Protein AF-A0A8H7KYQ5-F1 (afdb_monomer_lite)

Sequence (102 aa):
MLYLTSDNFAVFIPFGVIGFYRYLWYLIRVTAFFTYRPVPLPENPTYVASEDVTIIVPTIDAGEEFKEAAHSWLVGKPKEIIIITEEKMLGPLQDLANQVDP

Structure (mmCIF, N/CA/C/O backbone):
data_AF-A0A8H7KYQ5-F1
#
_entry.id   AF-A0A8H7KYQ5-F1
#
loop_
_atom_site.group_PDB
_atom_site.id
_atom_site.type_symbol
_atom_site.label_atom_id
_atom_site.label_alt_id
_atom_site.label_comp_id
_atom_site.label_asym_id
_atom_site.label_entity_id
_atom_site.label_seq_id
_atom_site.pdbx_PDB_ins_code
_atom_site.Cartn_x
_atom_site.Cartn_y
_atom_site.Cartn_z
_atom_site.occupancy
_atom_site.B_iso_or_equiv
_atom_site.auth_seq_id
_atom_site.auth_comp_id
_atom_site.auth_asym_id
_atom_site.auth_atom_id
_atom_site.pdbx_PDB_model_num
ATOM 1 N N . MET A 1 1 ? 59.983 3.614 -28.614 1.00 43.34 1 MET A N 1
ATOM 2 C CA . MET A 1 1 ? 59.121 2.498 -29.060 1.00 43.34 1 MET A CA 1
ATOM 3 C C . MET A 1 1 ? 58.735 1.719 -27.806 1.00 43.34 1 MET A C 1
ATOM 5 O O . MET A 1 1 ? 59.513 0.910 -27.342 1.00 43.34 1 MET A O 1
ATOM 9 N N . LEU A 1 2 ? 57.726 2.167 -27.061 1.00 33.50 2 LEU A N 1
ATOM 10 C CA . LEU A 1 2 ? 56.352 1.673 -27.194 1.00 33.50 2 LEU A CA 1
ATOM 11 C C . LEU A 1 2 ? 55.352 2.831 -27.291 1.00 33.50 2 LEU A C 1
ATOM 13 O O . LEU A 1 2 ? 55.155 3.606 -26.363 1.00 33.50 2 LEU A O 1
ATOM 17 N N . TYR A 1 3 ? 54.748 2.922 -28.467 1.00 43.28 3 TYR A N 1
ATOM 18 C CA . TYR A 1 3 ? 53.734 3.882 -28.884 1.00 43.28 3 TYR A CA 1
ATOM 19 C C . TYR A 1 3 ? 52.361 3.398 -28.375 1.00 43.28 3 TYR A C 1
ATOM 21 O O . TYR A 1 3 ? 51.517 2.994 -29.164 1.00 43.28 3 TYR A O 1
ATOM 29 N N . LEU A 1 4 ? 52.170 3.307 -27.052 1.00 50.06 4 LEU A N 1
ATOM 30 C CA . LEU A 1 4 ? 50.935 2.759 -26.453 1.00 50.06 4 LEU A CA 1
ATOM 31 C C . LEU A 1 4 ? 49.980 3.812 -25.879 1.00 50.06 4 LEU A C 1
ATOM 33 O O . LEU A 1 4 ? 48.956 3.456 -25.307 1.00 50.06 4 LEU A O 1
ATOM 37 N N . THR A 1 5 ? 50.251 5.092 -26.115 1.00 50.44 5 THR A N 1
ATOM 38 C CA . THR A 1 5 ? 49.304 6.167 -25.804 1.00 50.44 5 THR A CA 1
ATOM 39 C C . THR A 1 5 ? 49.245 7.130 -26.981 1.00 50.44 5 THR A C 1
ATOM 41 O O . THR A 1 5 ? 49.629 8.287 -26.883 1.00 50.44 5 THR A O 1
ATOM 44 N N . SER A 1 6 ? 48.830 6.642 -28.156 1.00 48.44 6 SER A N 1
ATOM 45 C CA . SER A 1 6 ? 48.220 7.575 -29.102 1.00 48.44 6 SER A CA 1
ATOM 46 C C . SER A 1 6 ? 46.884 7.980 -28.492 1.00 48.44 6 SER A C 1
ATOM 48 O O . SER A 1 6 ? 46.077 7.092 -28.201 1.00 48.44 6 SER A O 1
ATOM 50 N N . ASP A 1 7 ? 46.639 9.276 -28.345 1.00 49.06 7 ASP A N 1
ATOM 51 C CA . ASP A 1 7 ? 45.372 9.878 -27.904 1.00 49.06 7 ASP A CA 1
ATOM 52 C C . ASP A 1 7 ? 44.222 9.663 -28.923 1.00 49.06 7 ASP A C 1
ATOM 54 O O . ASP A 1 7 ? 43.368 10.516 -29.136 1.00 49.06 7 ASP A O 1
ATOM 58 N N . ASN A 1 8 ? 44.189 8.500 -29.581 1.00 51.44 8 ASN A N 1
ATOM 59 C CA . ASN A 1 8 ? 43.171 8.065 -30.535 1.00 51.44 8 ASN A CA 1
ATOM 60 C C . ASN A 1 8 ? 41.934 7.462 -29.862 1.00 51.44 8 ASN A C 1
ATOM 62 O O . ASN A 1 8 ? 41.009 7.038 -30.552 1.00 51.44 8 ASN A O 1
ATOM 66 N N . PHE A 1 9 ? 41.869 7.425 -28.531 1.00 49.97 9 PHE A N 1
ATOM 67 C CA . PHE A 1 9 ? 40.595 7.189 -27.868 1.00 49.97 9 PHE A CA 1
ATOM 68 C C . PHE A 1 9 ? 39.914 8.529 -27.621 1.00 49.97 9 PHE A C 1
ATOM 70 O O . PHE A 1 9 ? 39.918 9.062 -26.516 1.00 49.97 9 PHE A O 1
ATOM 77 N N . ALA A 1 10 ? 39.220 9.011 -28.655 1.00 50.75 10 ALA A N 1
ATOM 78 C CA . ALA A 1 10 ? 38.157 10.010 -28.544 1.00 50.75 10 ALA A CA 1
ATOM 79 C C . ALA A 1 10 ? 36.933 9.451 -27.783 1.00 50.75 10 ALA A C 1
ATOM 81 O O . ALA A 1 10 ? 35.782 9.724 -28.118 1.00 50.75 10 ALA A O 1
ATOM 82 N N . VAL A 1 11 ? 37.155 8.635 -26.752 1.00 55.28 11 VAL A N 1
ATOM 83 C CA . VAL A 1 11 ? 36.106 8.197 -25.841 1.00 55.28 11 VAL A CA 1
ATOM 84 C C . VAL A 1 11 ? 35.999 9.268 -24.771 1.00 55.28 11 VAL A C 1
ATOM 86 O O . VAL A 1 11 ? 36.415 9.120 -23.627 1.00 55.28 11 VAL A O 1
ATOM 89 N N . PHE A 1 12 ? 35.413 10.388 -25.184 1.00 51.66 12 PHE A N 1
ATOM 90 C CA . PHE A 1 12 ? 34.717 11.278 -24.277 1.00 51.66 12 PHE A CA 1
ATOM 91 C C . PHE A 1 12 ? 33.701 10.384 -23.544 1.00 51.66 12 PHE A C 1
ATOM 93 O O . PHE A 1 12 ? 32.740 9.893 -24.136 1.00 51.66 12 PHE A O 1
ATOM 100 N N . ILE A 1 13 ? 33.962 10.078 -22.271 1.00 55.56 13 ILE A N 1
ATOM 101 C CA . ILE A 1 13 ? 33.241 9.065 -21.482 1.00 55.56 13 ILE A CA 1
ATOM 102 C C . ILE A 1 13 ? 31.709 9.297 -21.374 1.00 55.56 13 ILE A C 1
ATOM 104 O O . ILE A 1 13 ? 30.999 8.316 -21.143 1.00 55.56 13 ILE A O 1
ATOM 108 N N . PRO A 1 14 ? 31.123 10.486 -21.657 1.00 53.44 14 PRO A N 1
ATOM 109 C CA . PRO A 1 14 ? 29.671 10.579 -21.828 1.00 53.44 14 PRO A CA 1
ATOM 110 C C . PRO A 1 14 ? 29.122 10.124 -23.199 1.00 53.44 14 PRO A C 1
ATOM 112 O O . PRO A 1 14 ? 27.925 9.852 -23.268 1.00 53.44 14 PRO A O 1
ATOM 115 N N . PHE A 1 15 ? 29.943 9.970 -24.250 1.00 56.09 15 PHE A N 1
ATOM 116 C CA . PHE A 1 15 ? 29.515 9.593 -25.617 1.00 56.09 15 PHE A CA 1
ATOM 117 C C . PHE A 1 15 ? 30.162 8.311 -26.186 1.00 56.09 15 PHE A C 1
ATOM 119 O O . PHE A 1 15 ? 29.862 7.927 -27.313 1.00 56.09 15 PHE A O 1
ATOM 126 N N . GLY A 1 16 ? 31.023 7.616 -25.433 1.00 73.06 16 GLY A N 1
ATOM 127 C CA . GLY A 1 16 ? 31.537 6.291 -25.823 1.00 73.06 16 GLY A CA 1
ATOM 128 C C . GLY A 1 16 ? 30.552 5.139 -25.584 1.00 73.06 16 GLY A C 1
ATOM 129 O O . GLY A 1 16 ? 29.408 5.355 -25.194 1.00 73.06 16 GLY A O 1
ATOM 130 N N . VAL A 1 17 ? 31.019 3.892 -25.730 1.00 80.25 17 VAL A N 1
ATOM 131 C CA . VAL A 1 17 ? 30.211 2.663 -25.531 1.00 80.25 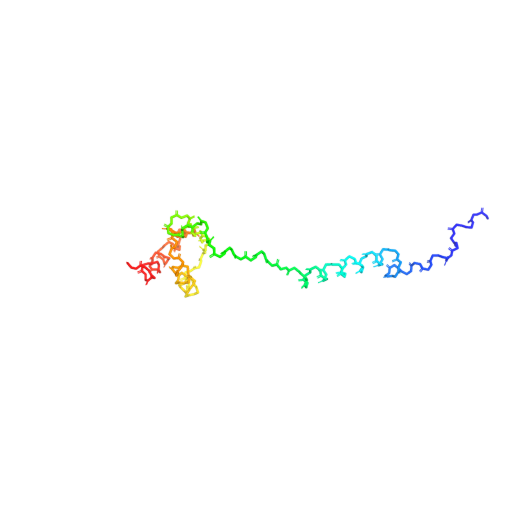17 VAL A CA 1
ATOM 132 C C . VAL A 1 17 ? 29.501 2.641 -24.169 1.00 80.25 17 VAL A C 1
ATOM 134 O O . VAL A 1 17 ? 28.328 2.288 -24.093 1.00 80.25 17 VAL A O 1
ATOM 137 N N . ILE A 1 18 ? 30.178 3.081 -23.103 1.00 83.19 18 ILE A N 1
ATOM 138 C CA . ILE A 1 18 ? 29.612 3.155 -21.744 1.00 83.19 18 ILE A CA 1
ATOM 139 C C . ILE A 1 18 ? 28.494 4.208 -21.667 1.00 83.19 18 ILE A C 1
ATOM 141 O O . ILE A 1 18 ? 27.434 3.954 -21.093 1.00 83.19 18 ILE A O 1
ATOM 145 N N . GLY A 1 19 ? 28.713 5.382 -22.268 1.00 82.12 19 GLY A N 1
ATOM 146 C CA . GLY A 1 19 ? 27.723 6.454 -22.344 1.00 82.12 19 GLY A CA 1
ATOM 147 C C . GLY A 1 19 ? 26.490 6.031 -23.139 1.00 82.12 19 GLY A C 1
ATOM 148 O O . GLY A 1 19 ? 25.371 6.156 -22.642 1.00 82.12 19 GLY A O 1
ATOM 149 N N . PHE A 1 20 ? 26.700 5.443 -24.320 1.00 86.69 20 PHE A N 1
ATOM 150 C CA . PHE A 1 20 ? 25.637 4.879 -25.149 1.00 86.69 20 PHE A CA 1
ATOM 151 C C . PHE A 1 20 ? 24.845 3.807 -24.401 1.00 86.69 20 PHE A C 1
ATOM 153 O O . PHE A 1 20 ? 23.626 3.906 -24.337 1.00 86.69 20 PHE A O 1
ATOM 160 N N . TYR A 1 21 ? 25.513 2.834 -23.770 1.00 88.12 21 TYR A N 1
ATOM 161 C CA . TYR A 1 21 ? 24.845 1.791 -22.990 1.00 88.12 21 TYR A CA 1
ATOM 162 C C . TYR A 1 21 ? 23.990 2.384 -21.861 1.00 88.12 21 TYR A C 1
ATOM 164 O O . TYR A 1 21 ? 22.834 1.998 -21.694 1.00 88.12 21 TYR A O 1
ATOM 172 N N . ARG A 1 22 ? 24.510 3.382 -21.130 1.00 89.19 22 ARG A N 1
ATOM 173 C CA . ARG A 1 22 ? 23.764 4.085 -20.074 1.00 89.19 22 ARG A CA 1
ATOM 174 C C . ARG A 1 22 ? 22.511 4.772 -20.616 1.00 89.19 22 ARG A C 1
ATOM 176 O O . ARG A 1 22 ? 21.440 4.611 -20.033 1.00 89.19 22 ARG A O 1
ATOM 1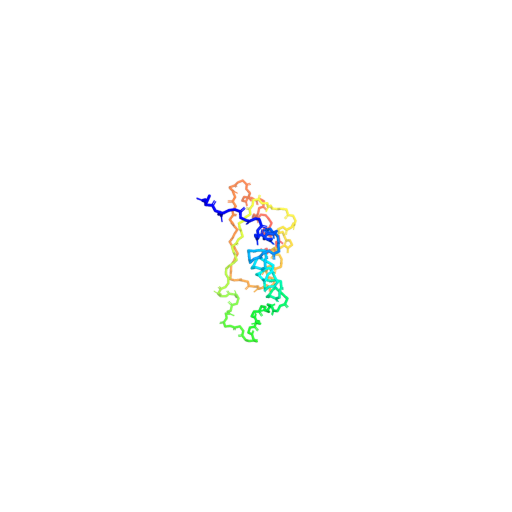83 N N . TYR A 1 23 ? 22.636 5.539 -21.700 1.00 88.56 23 TYR A N 1
ATOM 184 C CA . TYR A 1 23 ? 21.504 6.264 -22.283 1.00 88.56 23 TYR A CA 1
ATOM 185 C C . TYR A 1 23 ? 20.503 5.327 -22.963 1.00 88.56 23 T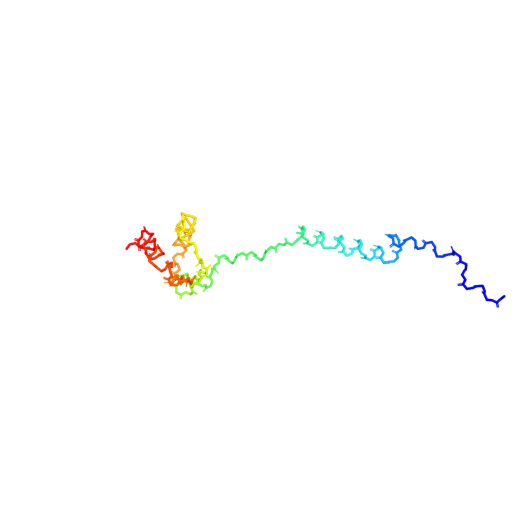YR A C 1
ATOM 187 O O . TYR A 1 23 ? 19.304 5.524 -22.804 1.00 88.56 23 TYR A O 1
ATOM 195 N N . LEU A 1 24 ? 20.964 4.270 -23.634 1.00 93.81 24 LEU A N 1
ATOM 196 C CA . LEU A 1 24 ? 20.114 3.214 -24.182 1.00 93.81 24 LEU A CA 1
ATOM 197 C C . LEU A 1 24 ? 19.287 2.553 -23.076 1.00 93.81 24 LEU A C 1
ATOM 199 O O . LEU A 1 24 ? 18.070 2.439 -23.195 1.00 93.81 24 LEU A O 1
ATOM 203 N N . TRP A 1 25 ? 19.930 2.164 -21.972 1.00 94.94 25 TRP A N 1
ATOM 204 C CA . TRP A 1 25 ? 19.241 1.531 -20.850 1.00 94.94 25 TRP A CA 1
ATOM 205 C C . TRP A 1 25 ? 18.265 2.483 -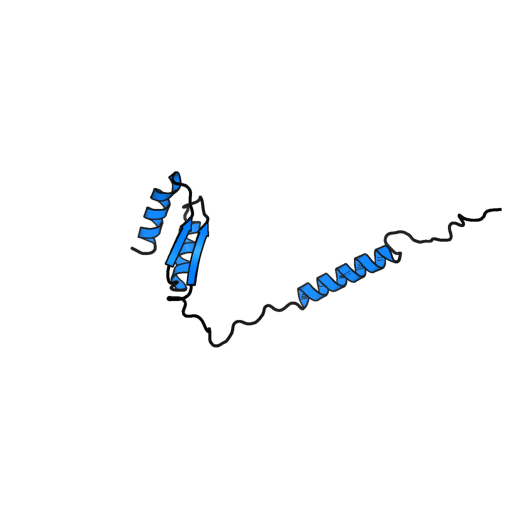20.155 1.00 94.94 25 TRP A C 1
ATOM 207 O O . TRP A 1 25 ? 17.172 2.078 -19.761 1.00 94.94 25 TRP A O 1
ATOM 217 N N . TYR A 1 26 ? 18.628 3.763 -20.048 1.00 95.44 26 TYR A N 1
ATOM 218 C CA . TYR A 1 26 ? 17.729 4.809 -19.568 1.00 95.44 26 TYR A CA 1
ATOM 219 C C . TYR A 1 26 ? 16.494 4.953 -20.467 1.00 95.44 26 TYR A C 1
ATOM 221 O O . TYR A 1 26 ? 15.376 4.920 -19.959 1.00 95.44 26 TYR A O 1
ATOM 229 N N . LEU A 1 27 ? 16.675 5.030 -21.790 1.00 97.12 27 LEU A N 1
ATOM 230 C CA . LEU A 1 27 ? 15.569 5.119 -22.745 1.00 97.12 27 LEU A CA 1
ATOM 231 C C . LEU A 1 27 ? 14.653 3.895 -22.669 1.00 97.12 27 LEU A C 1
ATOM 233 O O . LEU A 1 27 ? 13.443 4.067 -22.606 1.00 97.12 27 LEU A O 1
ATOM 237 N N . ILE A 1 28 ? 15.207 2.681 -22.575 1.00 97.38 28 ILE A N 1
ATOM 238 C CA . ILE A 1 28 ? 14.413 1.453 -22.403 1.00 97.38 28 ILE A CA 1
ATOM 239 C C . ILE A 1 28 ? 13.547 1.531 -21.141 1.00 97.38 28 ILE A C 1
ATOM 241 O O . ILE A 1 28 ? 12.366 1.199 -21.197 1.00 97.38 28 ILE A O 1
ATOM 245 N N . ARG A 1 29 ? 14.094 2.001 -20.012 1.00 96.75 29 ARG A N 1
ATOM 246 C CA . ARG A 1 29 ? 13.329 2.162 -18.762 1.00 96.75 29 ARG A CA 1
ATOM 247 C C . ARG A 1 29 ? 12.227 3.208 -18.886 1.00 96.75 29 ARG A C 1
ATOM 249 O O . ARG A 1 29 ? 11.126 2.975 -18.400 1.00 96.75 29 ARG A O 1
ATOM 256 N N . VAL A 1 30 ? 12.509 4.333 -19.542 1.00 97.50 30 VAL A N 1
ATOM 257 C CA . VAL A 1 30 ? 11.512 5.382 -19.798 1.00 97.50 30 VAL A CA 1
ATOM 258 C C . VAL A 1 30 ? 10.399 4.847 -20.698 1.00 97.50 30 VAL A C 1
ATOM 260 O O . VAL A 1 30 ? 9.226 4.997 -20.373 1.00 97.50 30 VAL A O 1
ATOM 263 N N . THR A 1 31 ? 10.740 4.152 -21.785 1.00 97.50 31 THR A N 1
ATOM 264 C CA . THR A 1 31 ? 9.749 3.507 -22.651 1.00 97.50 31 THR A CA 1
ATOM 265 C C . THR A 1 31 ? 8.937 2.470 -21.883 1.00 97.50 31 THR A C 1
ATOM 267 O O . THR A 1 31 ? 7.717 2.496 -21.977 1.00 97.50 31 THR A O 1
ATOM 270 N N . ALA A 1 32 ? 9.578 1.616 -21.080 1.00 95.69 32 ALA A N 1
ATOM 271 C CA . ALA A 1 32 ? 8.892 0.630 -20.250 1.00 95.69 32 ALA A CA 1
ATOM 272 C C . ALA A 1 32 ? 7.929 1.288 -19.253 1.00 95.69 32 ALA A C 1
ATOM 274 O O . ALA A 1 32 ? 6.821 0.803 -19.085 1.00 95.69 32 ALA A O 1
ATOM 275 N N . PHE A 1 33 ? 8.303 2.414 -18.641 1.00 95.75 33 PHE A N 1
ATOM 276 C CA . PHE A 1 33 ? 7.409 3.173 -17.764 1.00 95.75 33 PHE A CA 1
ATOM 277 C C . PHE A 1 33 ? 6.150 3.657 -18.499 1.00 95.75 33 PHE A C 1
ATOM 279 O O . PHE A 1 33 ? 5.049 3.536 -17.970 1.00 95.75 33 PHE A O 1
ATOM 286 N N . PHE A 1 34 ? 6.293 4.152 -19.733 1.00 96.44 34 PHE A N 1
ATOM 287 C CA . PHE A 1 34 ? 5.152 4.614 -20.531 1.00 96.44 34 PHE A CA 1
ATOM 288 C C . PHE A 1 34 ? 4.305 3.480 -21.123 1.00 96.44 34 PHE A C 1
ATOM 290 O O . PHE A 1 34 ? 3.113 3.674 -21.361 1.00 96.44 34 PHE A O 1
ATOM 297 N N . THR A 1 35 ? 4.895 2.314 -21.390 1.00 96.00 35 THR A N 1
ATOM 298 C CA . THR A 1 35 ? 4.175 1.160 -21.949 1.00 96.00 35 THR A CA 1
ATOM 299 C C . THR A 1 35 ? 3.629 0.215 -20.885 1.00 96.00 35 THR A C 1
ATOM 301 O O . THR A 1 35 ? 2.736 -0.575 -21.195 1.00 96.00 35 THR A O 1
ATOM 304 N N . TYR A 1 36 ? 4.123 0.288 -19.646 1.00 94.19 36 TYR A N 1
ATOM 305 C CA . TYR A 1 36 ? 3.667 -0.558 -18.551 1.00 94.19 36 TYR A CA 1
ATOM 306 C C . TYR A 1 36 ? 2.184 -0.314 -18.271 1.00 94.19 36 TYR A C 1
ATOM 308 O O . TYR A 1 36 ? 1.747 0.798 -17.968 1.00 94.19 36 TYR A O 1
ATOM 316 N N . ARG A 1 37 ? 1.399 -1.386 -18.362 1.00 92.69 37 ARG A N 1
ATOM 317 C CA . ARG A 1 37 ? -0.005 -1.413 -17.965 1.00 92.69 37 ARG A CA 1
ATOM 318 C C . ARG A 1 37 ? -0.135 -2.362 -16.778 1.00 92.69 37 ARG A C 1
ATOM 320 O O . ARG A 1 37 ? 0.329 -3.498 -16.886 1.00 92.69 37 ARG A O 1
ATOM 327 N N . PRO A 1 38 ? -0.749 -1.928 -15.664 1.00 91.00 38 PRO A N 1
ATOM 328 C CA . PRO A 1 38 ? -1.136 -2.844 -14.603 1.00 91.00 38 PRO A CA 1
ATOM 329 C C . PRO A 1 38 ? -2.005 -3.968 -15.168 1.00 91.00 38 PRO A C 1
ATOM 331 O O . PRO A 1 38 ? -2.762 -3.755 -16.119 1.00 91.00 38 PRO A O 1
ATOM 334 N N . VAL A 1 39 ? -1.904 -5.154 -14.573 1.00 88.75 39 VAL A N 1
ATOM 335 C CA . VAL A 1 39 ? -2.820 -6.253 -14.887 1.00 88.75 39 VAL A CA 1
ATOM 336 C C . VAL A 1 39 ? -4.244 -5.771 -14.583 1.00 88.75 39 VAL A C 1
ATOM 338 O O . VAL A 1 39 ? -4.472 -5.267 -13.479 1.00 88.75 39 VAL A O 1
ATOM 341 N N . PRO A 1 40 ? -5.186 -5.856 -15.542 1.00 88.12 40 PRO A N 1
ATOM 342 C CA .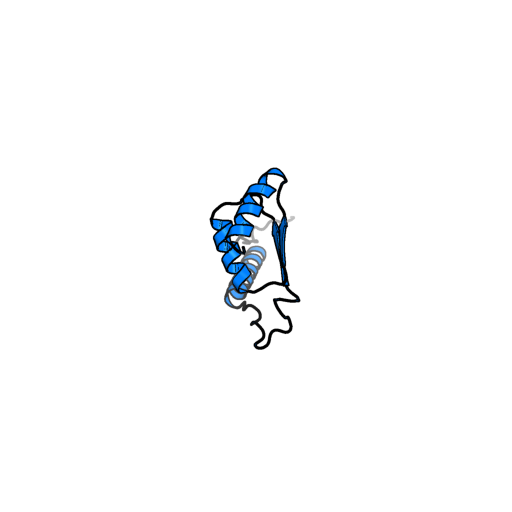 PRO A 1 40 ? -6.556 -5.435 -15.296 1.00 88.12 40 PRO A CA 1
ATOM 343 C C . PRO A 1 40 ? -7.171 -6.303 -14.200 1.00 88.12 40 PRO A C 1
ATOM 345 O O . PRO A 1 40 ? -6.866 -7.493 -14.088 1.00 88.12 40 PRO A O 1
ATOM 348 N N . LEU A 1 41 ? -8.047 -5.703 -13.397 1.00 85.56 41 LEU A N 1
ATOM 349 C CA . LEU A 1 41 ? -8.813 -6.462 -12.419 1.00 85.56 41 LEU A CA 1
ATOM 350 C C . LEU A 1 41 ? -9.712 -7.468 -13.156 1.00 85.56 41 LEU A C 1
ATOM 352 O O . LEU A 1 41 ? -10.275 -7.123 -14.200 1.00 85.56 41 LEU A O 1
ATOM 356 N N . PRO A 1 42 ? -9.843 -8.705 -12.649 1.00 87.81 42 PRO A N 1
ATOM 357 C CA . PRO A 1 42 ? -10.758 -9.672 -13.233 1.00 87.81 42 PRO A CA 1
ATOM 358 C C . PRO A 1 42 ? -12.198 -9.157 -13.124 1.00 87.81 42 PRO A C 1
ATOM 360 O O . PRO A 1 42 ? -12.580 -8.604 -12.096 1.00 87.81 42 PRO A O 1
ATOM 363 N N . GLU A 1 43 ? -13.005 -9.367 -14.169 1.00 87.69 43 GLU A N 1
ATOM 364 C CA . GLU A 1 43 ? -14.425 -8.972 -14.169 1.00 87.69 43 GLU A CA 1
ATOM 365 C C . GLU A 1 43 ? -15.211 -9.667 -13.052 1.00 87.69 43 GLU A C 1
ATOM 367 O O . GLU A 1 43 ? -16.110 -9.079 -12.458 1.00 87.69 43 GLU A O 1
ATOM 372 N N . ASN A 1 44 ? -14.834 -10.911 -12.748 1.00 88.94 44 ASN A N 1
ATOM 373 C CA . ASN A 1 44 ? -15.404 -11.700 -11.668 1.00 88.94 44 ASN A CA 1
ATOM 374 C C . ASN A 1 44 ? -14.304 -11.978 -10.633 1.00 88.94 44 ASN A C 1
ATOM 376 O O . ASN A 1 44 ? -13.394 -12.761 -10.926 1.00 88.94 44 ASN A O 1
ATOM 380 N N . PRO A 1 45 ? -14.337 -11.338 -9.452 1.00 86.50 45 PRO A N 1
ATOM 381 C CA . PRO A 1 45 ? -13.375 -11.617 -8.397 1.00 86.50 45 PRO A CA 1
ATOM 382 C C . PRO A 1 45 ? -13.569 -13.043 -7.873 1.00 86.50 45 PRO A C 1
ATOM 384 O O . PRO A 1 45 ? -14.691 -13.496 -7.662 1.00 86.50 45 PRO A O 1
ATOM 387 N N . THR A 1 46 ? -12.464 -13.753 -7.651 1.00 89.56 46 THR A N 1
ATOM 388 C CA . THR A 1 46 ? -12.487 -15.111 -7.080 1.00 89.56 46 THR A CA 1
ATOM 389 C C . THR A 1 46 ? -12.646 -15.103 -5.559 1.00 89.56 46 THR A C 1
ATOM 391 O O . THR A 1 46 ? -12.981 -16.130 -4.982 1.00 89.56 46 THR A O 1
ATOM 394 N N . TYR A 1 47 ? -12.373 -13.967 -4.914 1.00 90.69 47 TYR A N 1
ATOM 395 C CA . TYR A 1 47 ? -12.423 -13.823 -3.462 1.00 90.69 47 TYR A CA 1
ATOM 396 C C . TYR A 1 47 ? -13.728 -13.158 -3.016 1.00 90.69 47 TYR A C 1
ATOM 398 O O . TYR A 1 47 ? -14.292 -12.320 -3.728 1.00 90.69 47 TYR A O 1
ATOM 406 N N . VAL A 1 48 ? -14.168 -13.487 -1.806 1.00 92.00 48 VAL A N 1
ATOM 407 C CA . VAL A 1 48 ? -15.300 -12.859 -1.123 1.00 92.00 48 VAL A CA 1
ATOM 408 C C . VAL A 1 48 ? -14.745 -11.944 -0.036 1.00 92.00 48 VAL A C 1
ATOM 410 O O . VAL A 1 48 ? -14.152 -12.405 0.933 1.00 92.00 48 VAL A O 1
ATOM 413 N N . ALA A 1 49 ? -14.918 -10.628 -0.180 1.00 89.88 49 ALA A N 1
ATOM 414 C CA . ALA A 1 49 ? -14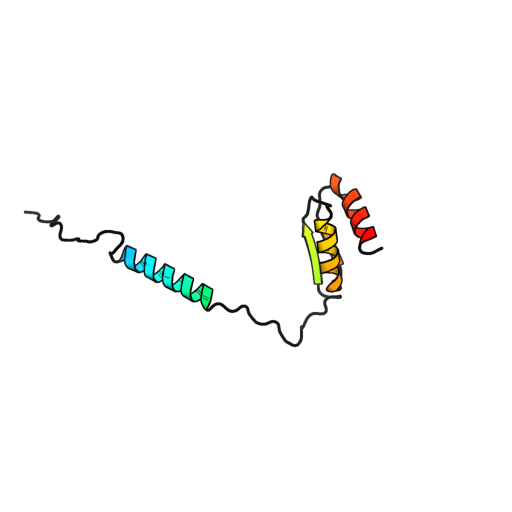.281 -9.650 0.711 1.00 89.88 49 ALA A CA 1
ATOM 415 C C . ALA A 1 49 ? -14.593 -9.873 2.205 1.00 89.88 49 ALA A C 1
ATOM 417 O O . ALA A 1 49 ? -13.696 -9.787 3.041 1.00 89.88 49 ALA A O 1
ATOM 418 N N . SER A 1 50 ? -15.830 -10.252 2.527 1.00 92.31 50 SER A N 1
ATOM 419 C CA . SER A 1 50 ? -16.279 -10.517 3.898 1.00 92.31 50 SER A CA 1
ATOM 420 C C . SER A 1 50 ? -15.740 -11.815 4.507 1.00 92.31 50 SER A C 1
ATOM 422 O O . SER A 1 50 ? -15.921 -12.041 5.700 1.00 92.31 50 SER A O 1
ATOM 424 N N . GLU A 1 51 ? -15.105 -12.680 3.714 1.00 94.12 51 GLU A N 1
ATOM 425 C CA . GLU A 1 51 ? -14.616 -13.997 4.150 1.00 94.12 51 GLU A CA 1
ATOM 426 C C . GLU A 1 51 ? -13.095 -14.142 3.996 1.00 94.12 51 GLU A C 1
ATOM 428 O O . GLU A 1 51 ? -12.448 -14.790 4.823 1.00 94.12 51 GLU A O 1
ATOM 433 N N . ASP A 1 52 ? -12.519 -13.493 2.982 1.00 95.06 52 ASP A N 1
ATOM 434 C CA . ASP A 1 52 ? -11.136 -13.710 2.550 1.00 95.06 52 ASP A CA 1
ATOM 435 C C . ASP A 1 52 ? -10.202 -12.522 2.823 1.00 95.06 52 ASP A C 1
ATOM 437 O O . ASP A 1 52 ? -8.983 -12.663 2.707 1.00 95.06 52 ASP A O 1
ATOM 441 N N . VAL A 1 53 ? -10.735 -11.339 3.156 1.00 95.06 53 VAL A N 1
ATOM 442 C CA . VAL A 1 53 ? -9.930 -10.113 3.289 1.00 95.06 53 VAL A CA 1
ATOM 443 C C . VAL A 1 53 ? -9.825 -9.674 4.743 1.00 95.06 53 VAL A C 1
ATOM 445 O O . VAL A 1 53 ? -10.801 -9.223 5.337 1.00 95.06 53 VAL A O 1
ATOM 448 N N . THR A 1 54 ? -8.604 -9.725 5.272 1.00 96.38 54 THR A N 1
ATOM 449 C CA . THR A 1 54 ? -8.220 -9.119 6.552 1.00 96.38 54 THR A CA 1
ATOM 450 C C . THR A 1 54 ? -7.315 -7.920 6.284 1.00 96.38 54 THR A C 1
ATOM 452 O O . THR A 1 54 ? -6.288 -8.050 5.613 1.00 96.38 54 THR A O 1
ATOM 455 N N . ILE A 1 55 ? -7.676 -6.748 6.806 1.00 95.62 55 ILE A N 1
ATOM 456 C CA . ILE A 1 55 ? -6.872 -5.528 6.658 1.00 95.62 55 ILE A CA 1
ATOM 457 C C . ILE A 1 55 ? -5.995 -5.372 7.895 1.00 95.62 55 ILE A C 1
ATOM 459 O O . ILE A 1 55 ? -6.501 -5.336 9.010 1.00 95.62 55 ILE A O 1
ATOM 463 N N . ILE A 1 56 ? -4.682 -5.255 7.706 1.00 96.00 56 ILE A N 1
ATOM 464 C CA . ILE A 1 56 ? -3.735 -5.014 8.798 1.00 96.00 56 ILE A CA 1
ATOM 465 C C . ILE A 1 56 ? -3.199 -3.596 8.668 1.00 96.00 56 ILE A C 1
ATOM 467 O O . ILE A 1 56 ? -2.605 -3.251 7.644 1.00 96.00 56 ILE A O 1
ATOM 471 N N . VAL A 1 57 ? -3.383 -2.789 9.711 1.00 94.06 57 VAL A N 1
ATOM 472 C CA . VAL A 1 57 ? -2.979 -1.381 9.717 1.00 94.06 57 VAL A CA 1
ATOM 473 C C . VAL A 1 57 ? -1.969 -1.132 10.833 1.00 94.06 57 VAL A C 1
ATOM 475 O O . VAL A 1 57 ? -2.358 -0.997 11.995 1.00 94.06 57 VAL A O 1
ATOM 478 N N . PRO A 1 58 ? -0.665 -1.078 10.514 1.00 94.19 58 PRO A N 1
ATOM 479 C CA . PRO A 1 58 ? 0.341 -0.627 11.461 1.00 94.19 58 PRO A CA 1
ATOM 480 C C . PRO A 1 58 ? 0.309 0.903 11.553 1.00 94.19 58 PRO A C 1
ATOM 482 O O . PRO A 1 58 ? 0.647 1.590 10.589 1.00 94.19 58 PRO A O 1
ATOM 485 N N . THR A 1 59 ? -0.095 1.443 12.705 1.00 89.81 59 THR A N 1
ATOM 486 C CA . THR A 1 59 ? -0.128 2.894 12.943 1.00 89.81 59 THR A CA 1
ATOM 487 C C . THR A 1 59 ? 0.160 3.248 14.400 1.00 89.81 59 THR A C 1
ATOM 489 O O . THR A 1 59 ? -0.186 2.520 15.330 1.00 89.81 59 THR A O 1
ATOM 492 N N . ILE A 1 60 ? 0.778 4.409 14.596 1.00 88.62 60 ILE A N 1
ATOM 493 C CA . ILE A 1 60 ? 0.976 5.051 15.903 1.00 88.62 60 ILE A CA 1
ATOM 494 C C . ILE A 1 60 ? 0.147 6.335 16.044 1.00 88.62 60 ILE A C 1
ATOM 496 O O . ILE A 1 60 ? 0.242 7.007 17.065 1.00 88.62 60 ILE A O 1
ATOM 500 N N . ASP A 1 61 ? -0.639 6.685 15.023 1.00 82.88 61 ASP A N 1
ATOM 501 C CA . ASP A 1 61 ? -1.453 7.898 14.970 1.00 82.88 61 ASP A CA 1
ATOM 502 C C . ASP A 1 61 ? -2.946 7.543 14.893 1.00 82.88 61 ASP A C 1
ATOM 504 O O . ASP A 1 61 ? -3.341 6.626 14.167 1.00 82.88 61 ASP A O 1
ATOM 508 N N . ALA A 1 62 ? -3.749 8.277 15.663 1.00 77.44 62 ALA A N 1
ATOM 509 C CA . ALA A 1 62 ? -5.197 8.136 15.807 1.00 77.44 62 ALA A CA 1
ATOM 510 C C . ALA A 1 62 ? -5.943 9.429 15.420 1.00 77.44 62 ALA A C 1
ATOM 512 O O . ALA A 1 62 ? -7.026 9.701 15.938 1.00 77.44 62 ALA A O 1
ATOM 513 N N . GLY A 1 63 ? -5.342 10.265 14.570 1.00 83.31 63 GLY A N 1
ATOM 514 C CA . GLY A 1 63 ? -5.964 11.486 14.063 1.00 83.31 63 GLY A CA 1
ATOM 515 C C . GLY A 1 63 ? -7.138 11.250 13.101 1.00 83.31 63 GLY A C 1
ATOM 516 O O . GLY A 1 63 ? -7.480 10.123 12.744 1.00 83.31 63 GLY A O 1
ATOM 517 N N . GLU A 1 64 ? -7.739 12.346 12.630 1.00 84.56 64 GLU A N 1
ATOM 518 C CA . GLU A 1 64 ? -8.890 12.324 11.707 1.00 84.56 64 GLU A CA 1
ATOM 519 C C . GLU A 1 64 ? -8.591 11.620 10.373 1.00 84.56 64 GLU A C 1
ATOM 521 O O . GLU A 1 64 ? -9.462 10.958 9.814 1.00 84.56 64 GLU A O 1
ATOM 526 N N . GLU A 1 65 ? -7.343 11.668 9.897 1.00 86.31 65 GLU A N 1
ATOM 527 C CA . GLU A 1 65 ? -6.922 10.954 8.683 1.00 86.31 65 GLU A CA 1
ATOM 528 C C . GLU A 1 65 ? -7.154 9.440 8.804 1.00 86.31 65 GLU A C 1
ATOM 530 O O . GLU A 1 65 ? -7.559 8.781 7.844 1.00 86.31 65 GLU A O 1
ATOM 535 N N . PHE A 1 66 ? -6.957 8.884 10.006 1.00 88.88 66 PHE A N 1
ATOM 536 C CA . PHE A 1 66 ? -7.206 7.470 10.263 1.00 88.88 66 PHE A CA 1
ATOM 537 C C . PHE A 1 66 ? -8.699 7.142 10.186 1.00 88.88 66 PHE A C 1
ATOM 539 O O . PHE A 1 66 ? -9.076 6.098 9.658 1.00 88.88 66 PHE A O 1
ATOM 546 N N . LYS A 1 67 ? -9.562 8.043 10.660 1.00 89.56 67 LYS A N 1
ATOM 547 C CA . LYS A 1 67 ? -11.019 7.887 10.596 1.00 89.56 67 LYS A CA 1
ATOM 548 C C . LYS A 1 67 ? -11.526 7.886 9.157 1.00 89.56 67 LYS A C 1
ATOM 550 O O . LYS A 1 67 ? -12.305 7.011 8.778 1.00 89.56 67 LYS A O 1
ATOM 555 N N . GLU A 1 68 ? -11.060 8.829 8.343 1.00 90.69 68 GLU A N 1
ATOM 556 C CA . GLU A 1 68 ? -11.395 8.885 6.916 1.00 90.69 68 GLU A CA 1
ATOM 557 C C . GLU A 1 68 ? -10.931 7.619 6.183 1.00 90.69 68 GLU A C 1
ATOM 559 O O . GLU A 1 68 ? -11.687 7.023 5.407 1.00 90.69 68 GLU A O 1
ATOM 564 N N . ALA A 1 69 ? -9.717 7.153 6.488 1.00 91.06 69 ALA A N 1
ATOM 565 C CA . ALA A 1 69 ? -9.194 5.911 5.941 1.00 91.06 69 ALA A CA 1
ATOM 566 C C . ALA A 1 69 ? -10.024 4.693 6.388 1.00 91.06 69 ALA A C 1
ATOM 568 O O . ALA A 1 69 ? -10.398 3.879 5.541 1.00 91.06 69 ALA A O 1
ATOM 569 N N . ALA A 1 70 ? -10.401 4.611 7.666 1.00 91.75 70 ALA A N 1
ATOM 570 C CA . ALA A 1 70 ? -11.235 3.541 8.209 1.00 91.75 70 ALA A CA 1
ATOM 571 C C . ALA A 1 70 ? -12.597 3.458 7.512 1.00 91.75 70 ALA A C 1
ATOM 573 O O . ALA A 1 70 ? -13.010 2.373 7.095 1.00 91.75 70 ALA A O 1
ATOM 574 N N . HIS A 1 71 ? -13.252 4.598 7.275 1.00 92.75 71 HIS A N 1
ATOM 575 C CA . HIS A 1 71 ? -14.482 4.627 6.484 1.00 92.75 71 HIS A CA 1
ATOM 576 C C . HIS A 1 71 ? -14.273 4.080 5.067 1.00 92.75 71 HIS A C 1
ATOM 578 O O . HIS A 1 71 ? -15.106 3.314 4.585 1.00 92.75 71 HIS A O 1
ATOM 584 N N . SER A 1 72 ? -13.154 4.411 4.412 1.00 93.75 72 SER A N 1
ATOM 585 C CA . SER A 1 72 ? -12.848 3.897 3.069 1.00 93.75 72 SER A CA 1
ATOM 586 C C . SER A 1 72 ? -12.645 2.377 3.044 1.00 93.75 72 SER A C 1
ATOM 588 O O . SER A 1 72 ? -13.072 1.712 2.099 1.00 93.75 72 SER A O 1
ATOM 590 N N . TRP A 1 73 ? -12.052 1.810 4.097 1.00 93.50 73 TRP A N 1
ATOM 591 C CA . TRP A 1 73 ? -11.831 0.370 4.216 1.00 93.50 73 TRP A CA 1
ATOM 592 C C . TRP A 1 73 ? -13.142 -0.388 4.424 1.00 93.50 73 TRP A C 1
ATOM 594 O O . TRP A 1 73 ? -13.370 -1.415 3.783 1.00 93.50 73 TRP A O 1
ATOM 604 N N . LEU A 1 74 ? -14.036 0.146 5.261 1.00 93.00 74 LEU A N 1
ATOM 605 C CA . LEU A 1 74 ? -15.329 -0.471 5.562 1.00 93.00 74 LEU A CA 1
ATOM 606 C C . LEU A 1 74 ? -16.270 -0.536 4.352 1.00 93.00 74 LEU A C 1
ATOM 608 O O . LEU A 1 74 ? -17.099 -1.444 4.284 1.00 93.00 74 LEU A O 1
ATOM 612 N N . VAL A 1 75 ? -16.107 0.339 3.347 1.00 93.81 75 VAL A N 1
ATOM 613 C CA . VAL A 1 75 ? -16.831 0.221 2.062 1.00 93.81 75 VAL A CA 1
ATOM 614 C C . VAL A 1 75 ? -16.599 -1.152 1.420 1.00 93.81 75 VAL A C 1
ATOM 616 O O . VAL A 1 75 ? -17.514 -1.716 0.819 1.00 93.81 75 VAL A O 1
ATOM 619 N N . GLY A 1 76 ? -15.398 -1.714 1.584 1.00 90.12 76 GLY A N 1
ATOM 620 C CA . GLY A 1 76 ? -15.030 -3.029 1.065 1.00 90.12 76 GLY A CA 1
ATOM 621 C C . GLY A 1 76 ? -15.621 -4.212 1.833 1.00 90.12 76 GLY A C 1
ATOM 622 O O . GLY A 1 76 ? -15.477 -5.336 1.360 1.00 90.12 76 GLY A O 1
ATOM 623 N N . LYS A 1 77 ? -16.272 -3.981 2.985 1.00 94.06 77 LYS A N 1
ATOM 624 C CA . LYS A 1 77 ? -16.784 -5.018 3.902 1.00 94.06 77 LYS A CA 1
ATOM 625 C C . LYS A 1 77 ? -15.779 -6.162 4.112 1.00 94.06 77 LYS A C 1
ATOM 627 O O . LYS A 1 77 ? -16.107 -7.312 3.808 1.00 94.06 77 LYS A O 1
ATOM 632 N N . PRO A 1 78 ? -14.548 -5.853 4.560 1.00 95.69 78 PRO A N 1
ATOM 633 C CA . PRO A 1 78 ? -13.570 -6.885 4.867 1.00 95.69 78 PRO A CA 1
ATOM 634 C C . PRO A 1 78 ? -14.097 -7.781 5.992 1.00 95.69 78 PRO A C 1
ATOM 636 O O . PRO A 1 78 ? -14.973 -7.383 6.761 1.00 95.69 78 PRO A O 1
ATOM 639 N N . LYS A 1 79 ? -13.529 -8.976 6.118 1.00 95.62 79 LYS A N 1
ATOM 640 C CA . LYS A 1 79 ? -13.819 -9.884 7.228 1.00 95.62 79 LYS A CA 1
ATOM 641 C C . LYS A 1 79 ? -13.480 -9.260 8.579 1.00 95.62 79 LYS A C 1
ATOM 643 O O . LYS A 1 79 ? -14.263 -9.351 9.517 1.00 95.62 79 LYS A O 1
ATOM 648 N N . GLU A 1 80 ? -12.288 -8.680 8.682 1.00 94.44 80 GLU A N 1
ATOM 649 C CA . GLU A 1 80 ? -11.788 -8.078 9.915 1.00 94.44 80 GLU A CA 1
ATOM 650 C C . GLU A 1 80 ? -10.712 -7.021 9.619 1.00 94.44 80 GLU A C 1
ATOM 652 O O . GLU A 1 80 ? -10.052 -7.046 8.572 1.00 94.44 80 GLU A O 1
ATOM 657 N N . ILE A 1 81 ? -10.527 -6.095 10.561 1.00 94.62 81 ILE A N 1
ATOM 658 C CA . ILE A 1 81 ? -9.480 -5.071 10.524 1.00 94.62 81 ILE A CA 1
ATOM 659 C C . ILE A 1 81 ? -8.658 -5.192 11.808 1.00 94.62 81 ILE A C 1
ATOM 661 O O . ILE A 1 81 ? -9.194 -5.097 12.909 1.00 94.62 81 ILE A O 1
ATOM 665 N N . ILE A 1 82 ? -7.351 -5.400 11.666 1.00 94.75 82 ILE A N 1
ATOM 666 C CA . ILE A 1 82 ? -6.405 -5.556 12.771 1.00 94.75 82 ILE A CA 1
ATOM 667 C C . ILE A 1 82 ? -5.515 -4.319 12.818 1.00 94.75 82 ILE A C 1
ATOM 669 O O . ILE A 1 82 ? -4.689 -4.094 11.929 1.00 94.75 82 ILE A O 1
ATOM 673 N N . ILE A 1 83 ? -5.664 -3.527 13.876 1.00 93.62 83 ILE A N 1
ATOM 674 C CA . ILE A 1 83 ? -4.851 -2.332 14.101 1.00 93.62 83 ILE A CA 1
ATOM 675 C C . ILE A 1 83 ? -3.676 -2.708 15.001 1.00 93.62 83 ILE A C 1
ATOM 677 O O . ILE A 1 83 ? -3.863 -3.174 16.124 1.00 93.62 83 ILE A O 1
ATOM 681 N N . ILE A 1 84 ? -2.457 -2.510 14.499 1.00 94.19 84 ILE A N 1
ATOM 682 C CA . ILE A 1 84 ? -1.223 -2.765 15.244 1.00 94.19 84 ILE A CA 1
ATOM 683 C C . ILE A 1 84 ? -0.664 -1.418 15.684 1.00 94.19 84 ILE A C 1
ATOM 685 O O . ILE A 1 84 ? -0.283 -0.598 14.849 1.00 94.19 84 ILE A O 1
ATOM 689 N N . THR A 1 85 ? -0.615 -1.203 16.996 1.00 94.00 85 THR A N 1
ATOM 690 C CA . THR A 1 85 ? -0.213 0.069 17.596 1.00 94.00 85 THR A CA 1
ATOM 691 C C . THR A 1 85 ? 0.566 -0.133 18.897 1.00 94.00 85 THR A C 1
ATOM 693 O O . THR A 1 85 ? 0.699 -1.253 19.391 1.00 94.00 85 THR A O 1
ATOM 696 N N . GLU A 1 86 ? 1.089 0.954 19.458 1.00 93.44 86 GLU A N 1
ATOM 697 C CA . GLU A 1 86 ? 1.716 0.959 20.781 1.00 93.44 86 GLU A CA 1
ATOM 698 C C . GLU A 1 86 ? 0.660 0.996 21.898 1.00 93.44 86 GLU A C 1
ATOM 700 O O . GLU A 1 86 ? -0.409 1.582 21.737 1.00 93.44 86 GLU A O 1
ATOM 705 N N . GLU A 1 87 ? 0.977 0.461 23.083 1.00 90.38 87 GLU A N 1
ATOM 706 C CA . GLU A 1 87 ? 0.037 0.389 24.221 1.00 90.38 87 GLU A CA 1
ATOM 707 C C . GLU A 1 87 ? -0.590 1.745 24.593 1.00 90.38 87 GLU A C 1
ATOM 709 O O . GLU A 1 87 ? -1.753 1.814 24.986 1.00 90.38 87 GLU A O 1
ATOM 714 N N . LYS A 1 88 ? 0.157 2.843 24.422 1.00 90.56 88 LYS A N 1
ATOM 715 C CA . LYS A 1 88 ? -0.309 4.211 24.713 1.00 90.56 88 LYS A CA 1
ATOM 716 C C . LYS A 1 88 ? -1.454 4.665 23.805 1.00 90.56 88 LYS A C 1
ATOM 718 O O . LYS A 1 88 ? -2.240 5.517 24.208 1.00 90.56 88 LYS A O 1
ATOM 723 N N . MET A 1 89 ? -1.527 4.116 22.596 1.00 88.88 89 MET A N 1
ATOM 724 C CA . MET A 1 89 ? -2.481 4.506 21.558 1.00 88.88 89 MET A CA 1
ATOM 725 C C . MET A 1 89 ? -3.705 3.591 21.500 1.00 88.88 89 MET A C 1
ATOM 727 O O . MET A 1 89 ? -4.640 3.875 20.756 1.00 88.88 89 MET A O 1
ATOM 731 N N . LEU A 1 90 ? -3.745 2.542 22.329 1.00 89.75 90 LEU A N 1
ATOM 732 C CA . LEU A 1 90 ? -4.855 1.594 22.382 1.00 89.75 90 LEU A CA 1
ATOM 733 C C . LEU A 1 90 ? -6.193 2.270 22.714 1.00 89.75 90 LEU A C 1
ATOM 735 O O . LEU A 1 90 ? -7.182 2.005 22.044 1.00 89.75 90 LEU A O 1
ATOM 739 N N . GLY A 1 91 ? -6.224 3.168 23.705 1.00 90.31 91 GLY A N 1
ATOM 740 C CA . GLY A 1 91 ? -7.446 3.886 24.095 1.00 90.31 91 GLY A CA 1
ATOM 741 C C . GLY A 1 91 ? -8.004 4.771 22.973 1.00 90.31 91 GLY A C 1
ATOM 742 O O . GLY A 1 91 ? -9.112 4.512 22.508 1.00 90.31 91 GLY A O 1
ATOM 743 N N . PRO A 1 92 ? -7.230 5.756 22.475 1.00 89.69 92 PRO A N 1
ATOM 744 C CA . PRO A 1 92 ? -7.668 6.628 21.385 1.00 89.69 92 PRO A CA 1
ATOM 745 C C . PRO A 1 92 ? -8.113 5.873 20.125 1.00 89.69 92 PRO A C 1
ATOM 747 O O . PRO A 1 92 ? -9.116 6.236 19.515 1.00 89.69 92 PRO A O 1
ATOM 750 N N . LEU A 1 93 ? -7.400 4.805 19.741 1.00 89.25 93 LEU A N 1
ATOM 751 C CA . LEU A 1 93 ? -7.766 3.996 18.575 1.00 89.25 93 LEU A CA 1
ATOM 752 C C . LEU A 1 93 ? -9.019 3.153 18.812 1.00 89.25 93 LEU A C 1
ATOM 754 O O . LEU A 1 93 ? -9.806 2.987 17.884 1.00 89.25 93 LEU A O 1
ATOM 758 N N . GLN A 1 94 ? -9.239 2.658 20.032 1.00 89.62 94 GLN A N 1
ATOM 759 C CA . GLN A 1 94 ? -10.476 1.963 20.380 1.00 89.62 94 GLN A CA 1
ATOM 760 C C . GLN A 1 94 ? -11.677 2.914 20.340 1.00 89.62 94 GLN A C 1
ATOM 762 O O . GLN A 1 94 ? -12.718 2.563 19.786 1.00 89.62 94 GLN A O 1
ATOM 767 N N . ASP A 1 95 ? -11.529 4.125 20.880 1.00 89.69 95 ASP A N 1
ATOM 768 C CA . ASP A 1 95 ? -12.576 5.149 20.841 1.00 89.69 95 ASP A CA 1
ATOM 769 C C . ASP A 1 95 ? -12.910 5.551 19.403 1.00 89.69 95 ASP A C 1
ATOM 771 O O . ASP A 1 95 ? -14.077 5.754 19.068 1.00 89.69 95 ASP A O 1
ATOM 775 N N . LEU A 1 96 ? -11.896 5.638 18.540 1.00 88.12 96 LEU A N 1
ATOM 776 C CA . LEU A 1 96 ? -12.084 5.900 17.118 1.00 88.12 96 LEU A CA 1
ATOM 777 C C . LEU A 1 96 ? -12.786 4.723 16.431 1.00 88.12 96 LEU A C 1
ATOM 779 O O . LEU A 1 96 ? -13.760 4.948 15.717 1.00 88.12 96 LEU A O 1
ATOM 783 N N . ALA A 1 97 ? -12.359 3.482 16.678 1.00 87.75 97 ALA A N 1
ATOM 784 C CA . ALA A 1 97 ? -13.000 2.294 16.114 1.00 87.75 97 ALA A CA 1
ATOM 785 C C . ALA A 1 97 ? -14.507 2.262 16.431 1.00 87.75 97 ALA A C 1
ATOM 787 O O . ALA A 1 97 ? -15.317 2.129 15.516 1.00 87.75 97 ALA A O 1
ATOM 788 N N . ASN A 1 98 ? -14.876 2.533 17.688 1.00 89.44 98 ASN A N 1
ATOM 789 C CA . ASN A 1 98 ? -16.272 2.595 18.136 1.00 89.44 98 ASN A CA 1
ATOM 790 C C . ASN A 1 98 ? -17.086 3.723 17.467 1.00 89.44 98 ASN A C 1
ATOM 792 O O . ASN A 1 98 ? -18.311 3.667 17.435 1.00 89.44 98 ASN A O 1
ATOM 796 N N . GLN A 1 99 ? -16.444 4.788 16.973 1.00 87.38 99 GLN A N 1
ATOM 797 C CA . GLN A 1 99 ? -17.139 5.861 16.246 1.00 87.38 99 GLN A CA 1
ATOM 798 C C . GLN A 1 99 ? -17.418 5.498 14.788 1.00 87.38 99 GLN A C 1
ATOM 800 O O . GLN A 1 99 ? -18.369 6.018 14.202 1.00 87.38 99 GLN A O 1
ATOM 805 N N . VAL A 1 100 ? -16.542 4.698 14.181 1.00 84.25 100 VAL A N 1
ATOM 806 C CA . VAL A 1 100 ? -16.599 4.365 12.753 1.00 84.25 100 VAL A CA 1
ATOM 807 C C . VAL A 1 100 ? -17.524 3.169 12.521 1.00 84.25 100 VAL A C 1
ATOM 809 O O . VAL A 1 100 ? -18.290 3.191 11.557 1.00 84.25 100 VAL A O 1
ATOM 812 N N . ASP A 1 101 ? -17.486 2.178 13.413 1.00 78.81 101 ASP A N 1
ATOM 813 C CA . ASP A 1 101 ? -18.353 0.995 13.401 1.00 78.81 101 ASP A CA 1
ATOM 814 C C . ASP A 1 101 ? -18.836 0.697 14.842 1.00 78.81 101 ASP A C 1
ATOM 816 O O . ASP A 1 101 ? -18.116 0.039 15.599 1.00 78.81 101 ASP A O 1
ATOM 820 N N . PRO A 1 102 ? -19.974 1.288 15.271 1.00 64.75 102 PRO A N 1
ATOM 821 C CA . PRO A 1 102 ? -20.472 1.214 16.650 1.00 64.75 102 PRO A CA 1
ATOM 822 C C . PRO A 1 102 ? -21.113 -0.125 17.044 1.00 64.75 102 PRO A C 1
ATOM 824 O O . PRO A 1 102 ? -21.770 -0.764 16.191 1.00 64.75 102 PRO A O 1
#

Secondary structure (DSSP, 8-state):
------S-----TTTSHHHHHHHHHHHHHHHHHHH--PPPPPSS-SS-HHHH-EEEEE-S--SHHHHHHHHHHHTT--SEEEEE--GGGHHHHHHHHHHH--

pLDDT: mean 84.4, std 15.51, range [33.5, 97.5]

Foldseek 3Di:
DPPPDDVPPPPPVCPDPNVCVVVVVVVVVVVCVVPDDPDDDDPDDPDDQLPPDEAEAEDADLDPVVLVVLLVSCVSNHVYYHYHYDPVCVVSNVVSVVVNPD

Radius of gyration: 27.9 Å; chains: 1; bounding box: 80×27×55 Å